Protein AF-A0A2H5P2N3-F1 (afdb_monomer)

Sequence (97 aa):
MEELARRVVLSNLMKLLAQLIMKLPKDGQNLVLNELFSLVAESDDVTCKPTLVSWLQSLSYLCSQDTSRVANTTEVGGDRNSVSAQATNSSDLHARL

Secondary structure (DSSP, 8-state):
-HHHHHHHHHHHHHHHHHHHHHTS-HHHHHHHHHHHHHHHHH---TTTHHHHHHHHHHHHHHHHHHHHHHHTTS-----------------------

Foldseek 3Di:
DVVVVVVVVVVVVLVVVLVVLLPDDLVSNVVVLVVQVVVLVPDPPPVCSVVSVVSSVVSVVVSVVVVVVVVVVDDDDDDDPPPDDDDDDDDDDDDDD

Organism: Citrus unshiu (NCBI:txid55188)

Radius of gyration: 25.51 Å; Cα contacts (8 Å, |Δi|>4): 22; chains: 1; bounding box: 46×45×80 Å

Nearest PDB structures (foldseek):
  1wfd-assembly1_A  TM=5.147E-01  e=8.933E+00  Mus musculus

Structure (mmCIF, N/CA/C/O backbone):
data_AF-A0A2H5P2N3-F1
#
_entry.id   AF-A0A2H5P2N3-F1
#
loop_
_atom_site.group_PDB
_atom_site.id
_atom_site.type_symbol
_atom_site.label_atom_id
_atom_site.label_alt_id
_atom_site.label_comp_id
_atom_site.label_asym_id
_atom_site.label_entity_id
_atom_site.label_seq_id
_atom_site.pdbx_PDB_ins_code
_atom_site.Cartn_x
_atom_site.Cartn_y
_atom_site.Cartn_z
_atom_site.occupancy
_atom_site.B_iso_or_equiv
_atom_site.auth_seq_id
_atom_site.auth_comp_id
_atom_site.auth_asym_id
_atom_site.auth_atom_id
_atom_site.pdbx_PDB_model_num
ATOM 1 N N . MET A 1 1 ? 4.590 -0.620 -25.694 1.00 64.56 1 MET A N 1
ATOM 2 C CA . MET A 1 1 ? 3.425 -1.398 -25.208 1.00 64.56 1 MET A CA 1
ATOM 3 C C . MET A 1 1 ? 3.734 -2.135 -23.904 1.00 64.56 1 MET A C 1
ATOM 5 O O . MET A 1 1 ? 2.957 -2.005 -22.971 1.00 64.56 1 MET A O 1
ATOM 9 N N . GLU A 1 2 ? 4.871 -2.829 -23.782 1.00 73.38 2 GLU A N 1
ATOM 10 C CA . GLU A 1 2 ? 5.226 -3.630 -22.589 1.00 73.38 2 GLU A CA 1
ATOM 11 C C . GLU A 1 2 ? 5.371 -2.832 -21.274 1.00 73.38 2 GLU A C 1
ATOM 13 O O . GLU A 1 2 ? 4.879 -3.249 -20.229 1.00 73.38 2 GLU A O 1
ATOM 18 N N . GLU A 1 3 ? 5.978 -1.645 -21.325 1.00 71.81 3 GLU A N 1
ATOM 19 C CA . GLU A 1 3 ? 6.207 -0.800 -20.139 1.00 71.81 3 GLU A CA 1
ATOM 20 C C . GLU A 1 3 ? 4.900 -0.244 -19.540 1.00 71.81 3 GLU A C 1
ATOM 22 O O . GLU A 1 3 ? 4.752 -0.122 -18.324 1.00 71.81 3 GLU A O 1
ATOM 27 N N . LEU A 1 4 ? 3.909 0.036 -20.396 1.00 73.56 4 LEU A N 1
ATOM 28 C CA . LEU A 1 4 ? 2.574 0.456 -19.962 1.00 73.56 4 LEU A CA 1
ATOM 29 C C . LEU A 1 4 ? 1.835 -0.702 -19.284 1.00 73.56 4 LEU A C 1
ATOM 31 O O . LEU A 1 4 ? 1.187 -0.497 -18.261 1.00 73.56 4 LEU A O 1
ATOM 35 N N . ALA A 1 5 ? 1.986 -1.924 -19.805 1.00 74.19 5 ALA A N 1
ATOM 36 C CA . ALA A 1 5 ? 1.398 -3.113 -19.199 1.00 74.19 5 ALA A CA 1
ATOM 37 C C . ALA A 1 5 ? 1.971 -3.370 -17.795 1.00 74.19 5 ALA A C 1
ATOM 39 O O . ALA A 1 5 ? 1.201 -3.601 -16.865 1.00 74.19 5 ALA A O 1
ATOM 40 N N . ARG A 1 6 ? 3.291 -3.232 -17.597 1.00 77.81 6 ARG A N 1
ATOM 41 C CA . ARG A 1 6 ? 3.907 -3.378 -16.262 1.00 77.81 6 ARG A CA 1
ATOM 42 C C . ARG A 1 6 ? 3.382 -2.353 -15.255 1.00 77.81 6 ARG A C 1
ATOM 44 O O . ARG A 1 6 ? 3.078 -2.719 -14.123 1.00 77.81 6 ARG A O 1
ATOM 51 N N . ARG A 1 7 ? 3.203 -1.094 -15.667 1.00 80.94 7 ARG A N 1
ATOM 52 C CA . ARG A 1 7 ? 2.663 -0.032 -14.794 1.00 80.94 7 ARG A CA 1
ATOM 53 C C . ARG A 1 7 ? 1.198 -0.254 -14.427 1.00 80.94 7 ARG A C 1
ATOM 55 O O . ARG A 1 7 ? 0.828 -0.071 -13.270 1.00 80.94 7 ARG A O 1
ATOM 62 N N . VAL A 1 8 ? 0.375 -0.680 -15.386 1.00 84.69 8 VAL A N 1
ATOM 63 C CA . VAL A 1 8 ? -1.044 -0.991 -15.143 1.00 84.69 8 VAL A CA 1
ATOM 64 C C . VAL A 1 8 ? -1.185 -2.187 -14.205 1.00 84.69 8 VAL A C 1
ATOM 66 O O . VAL A 1 8 ? -1.981 -2.142 -13.268 1.00 84.69 8 VAL A O 1
ATOM 69 N N . VAL A 1 9 ? -0.383 -3.236 -14.408 1.00 88.94 9 VAL A N 1
ATOM 70 C CA . VAL A 1 9 ? -0.372 -4.406 -13.521 1.00 88.94 9 VAL A CA 1
ATOM 71 C C . VAL A 1 9 ? 0.038 -4.000 -12.106 1.00 88.94 9 VAL A C 1
ATOM 73 O O . VAL A 1 9 ? -0.673 -4.340 -11.164 1.00 88.94 9 VAL A O 1
ATOM 76 N N . LEU A 1 10 ? 1.108 -3.213 -11.947 1.00 85.69 10 LEU A N 1
ATOM 77 C CA . LEU A 1 10 ? 1.551 -2.736 -10.634 1.00 85.69 10 LEU A CA 1
ATOM 78 C C . LEU A 1 10 ? 0.462 -1.925 -9.918 1.00 85.69 10 LEU A C 1
ATOM 80 O O . LEU A 1 10 ? 0.159 -2.195 -8.759 1.00 85.69 10 LEU A O 1
ATOM 84 N N . SER A 1 11 ? -0.178 -0.981 -10.613 1.00 87.38 11 SER A N 1
ATOM 85 C CA . SER A 1 11 ? -1.265 -0.178 -10.038 1.00 87.38 11 SER A CA 1
ATOM 86 C C . SER A 1 11 ? -2.447 -1.044 -9.583 1.00 87.38 11 SER A C 1
ATOM 88 O O . SER A 1 11 ? -2.968 -0.860 -8.480 1.00 87.38 11 SER A O 1
ATOM 90 N N . ASN A 1 12 ? -2.834 -2.040 -10.385 1.00 91.62 12 ASN A N 1
ATOM 91 C CA . ASN A 1 12 ? -3.898 -2.976 -10.027 1.00 91.62 12 ASN A CA 1
ATOM 92 C C . ASN A 1 12 ? -3.527 -3.843 -8.817 1.00 91.62 12 ASN A C 1
ATOM 94 O O . ASN A 1 12 ? -4.362 -4.037 -7.933 1.00 91.62 12 ASN A O 1
ATOM 98 N N . LEU A 1 13 ? -2.283 -4.323 -8.740 1.00 91.44 13 LEU A N 1
ATOM 99 C CA . LEU A 1 13 ? -1.789 -5.082 -7.589 1.00 91.44 13 LEU A CA 1
ATOM 100 C C . LEU A 1 13 ? -1.812 -4.236 -6.312 1.00 91.44 13 LEU A C 1
ATOM 102 O O . LEU A 1 13 ? -2.332 -4.686 -5.293 1.00 91.44 13 LEU A O 1
ATOM 106 N N . MET A 1 14 ? -1.337 -2.990 -6.376 1.00 91.62 14 MET A N 1
ATOM 107 C CA . MET A 1 14 ? -1.377 -2.060 -5.243 1.00 91.62 14 MET A CA 1
ATOM 108 C C . MET A 1 14 ? -2.816 -1.783 -4.792 1.00 91.62 14 MET A C 1
ATOM 110 O O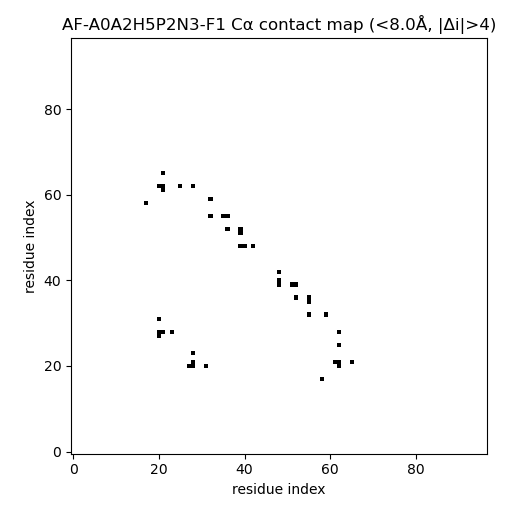 . MET A 1 14 ? -3.101 -1.736 -3.596 1.00 91.62 14 MET A O 1
ATOM 114 N N . LYS A 1 15 ? -3.759 -1.663 -5.732 1.00 92.25 15 LYS A N 1
ATOM 115 C CA . LYS A 1 15 ? -5.181 -1.497 -5.412 1.00 92.25 15 LYS A CA 1
ATOM 116 C C . LYS A 1 15 ? -5.765 -2.720 -4.699 1.00 92.25 15 LYS A C 1
ATOM 118 O O . LYS A 1 15 ? -6.469 -2.556 -3.704 1.00 92.25 15 LYS A O 1
ATOM 123 N N . LEU A 1 16 ? -5.482 -3.931 -5.180 1.00 95.56 16 LEU A N 1
ATOM 124 C CA . LEU A 1 16 ? -5.940 -5.169 -4.538 1.00 95.56 16 LEU A CA 1
ATOM 125 C C . LEU A 1 16 ? -5.330 -5.340 -3.142 1.00 95.56 16 LEU A C 1
ATOM 127 O O . LEU A 1 16 ? -6.037 -5.720 -2.210 1.00 95.56 16 LEU A O 1
ATOM 131 N N . LEU A 1 17 ? -4.049 -4.999 -2.979 1.00 94.31 17 LEU A N 1
ATOM 132 C CA . LEU A 1 17 ? -3.372 -5.021 -1.686 1.00 94.31 17 LEU A CA 1
ATOM 133 C C . LEU A 1 17 ? -4.032 -4.052 -0.698 1.00 94.31 17 LEU A C 1
ATOM 135 O O . LEU A 1 17 ? -4.350 -4.448 0.420 1.00 94.31 17 LEU A O 1
ATOM 139 N N . ALA A 1 18 ? -4.323 -2.819 -1.125 1.00 94.06 18 ALA A N 1
ATOM 140 C CA . ALA A 1 18 ? -5.053 -1.851 -0.308 1.00 94.06 18 ALA A CA 1
ATOM 141 C C . ALA A 1 18 ? -6.418 -2.396 0.149 1.00 94.06 18 ALA A C 1
ATOM 143 O O . ALA A 1 18 ? -6.752 -2.330 1.329 1.00 94.06 18 ALA A O 1
ATOM 144 N N . GLN A 1 19 ? -7.182 -3.001 -0.766 1.00 94.00 19 GLN A N 1
ATOM 145 C CA . GLN A 1 19 ? -8.480 -3.606 -0.448 1.00 94.00 19 GLN A CA 1
ATOM 146 C C . GLN A 1 19 ? -8.375 -4.779 0.533 1.00 94.00 19 GLN A C 1
ATOM 148 O O . GLN A 1 19 ? -9.288 -4.979 1.333 1.00 94.00 19 GLN A O 1
ATOM 153 N N . LEU A 1 20 ? -7.300 -5.570 0.467 1.00 94.31 20 LEU A N 1
ATOM 154 C CA . LEU A 1 20 ? -7.058 -6.657 1.413 1.00 94.31 20 LEU A CA 1
ATOM 155 C C . LEU A 1 20 ? -6.705 -6.108 2.798 1.00 94.31 20 LEU A C 1
ATOM 157 O O . LEU A 1 20 ? -7.279 -6.555 3.787 1.00 94.31 20 LEU A O 1
ATOM 161 N N . ILE A 1 21 ? -5.819 -5.109 2.859 1.00 94.50 21 ILE A N 1
ATOM 162 C CA . ILE A 1 21 ? -5.397 -4.473 4.112 1.00 94.50 21 ILE A CA 1
ATOM 163 C C . ILE A 1 21 ? -6.599 -3.850 4.820 1.00 94.50 21 ILE A C 1
ATOM 165 O O . ILE A 1 21 ? -6.793 -4.098 6.003 1.00 94.50 21 ILE A O 1
ATOM 169 N N . MET A 1 22 ? -7.470 -3.135 4.103 1.00 92.19 22 MET A N 1
ATOM 170 C CA . MET A 1 22 ? -8.677 -2.531 4.686 1.00 92.19 22 MET A CA 1
ATOM 171 C C . MET A 1 22 ? -9.645 -3.550 5.316 1.00 92.19 22 MET A C 1
ATOM 173 O O . MET A 1 22 ? -10.422 -3.190 6.194 1.00 92.19 22 MET A O 1
ATOM 177 N N . LYS A 1 23 ? -9.598 -4.827 4.914 1.00 92.38 23 LYS A N 1
ATOM 178 C CA . LYS A 1 23 ? -10.436 -5.893 5.493 1.00 92.38 23 LYS A CA 1
ATOM 179 C C . LYS A 1 23 ? -9.855 -6.519 6.764 1.00 92.38 23 LYS A C 1
ATOM 181 O O . LYS A 1 23 ? -10.550 -7.297 7.413 1.00 92.38 23 LYS A O 1
ATOM 186 N N . LEU A 1 24 ? -8.599 -6.234 7.107 1.00 91.81 24 LEU A N 1
ATOM 187 C CA . LEU A 1 24 ? -7.977 -6.747 8.328 1.00 91.81 24 LEU A CA 1
ATOM 188 C C . LEU A 1 24 ? -8.539 -6.032 9.573 1.00 91.81 24 LEU A C 1
ATOM 190 O O . LEU A 1 24 ? -8.935 -4.868 9.476 1.00 91.81 24 LEU A O 1
ATOM 194 N N . PRO A 1 25 ? -8.525 -6.675 10.760 1.00 91.44 25 PRO A N 1
ATOM 195 C CA . PRO A 1 25 ? -8.729 -5.988 12.036 1.00 91.44 25 PRO A CA 1
ATOM 196 C C . PRO A 1 25 ? -7.716 -4.856 12.229 1.00 91.44 25 PRO A C 1
ATOM 198 O O . PRO A 1 25 ? -6.627 -4.898 11.653 1.00 91.44 25 PRO A O 1
ATOM 201 N N . LYS A 1 26 ? -8.032 -3.863 13.069 1.00 90.19 26 LYS A N 1
ATOM 202 C CA . LYS A 1 26 ? -7.217 -2.642 13.192 1.00 90.19 26 LYS A CA 1
ATOM 203 C C . LYS A 1 26 ? -5.754 -2.917 13.559 1.00 90.19 26 LYS A C 1
ATOM 205 O O . LYS A 1 26 ? -4.864 -2.312 12.968 1.00 90.19 26 LYS A O 1
ATOM 210 N N . ASP A 1 27 ? -5.506 -3.875 14.445 1.00 92.75 27 ASP A N 1
ATOM 211 C CA . ASP A 1 27 ? -4.146 -4.286 14.811 1.00 92.75 27 ASP A CA 1
ATOM 212 C C . ASP A 1 27 ? -3.393 -4.893 13.621 1.00 92.75 27 ASP A C 1
ATOM 214 O O . ASP A 1 27 ? -2.226 -4.581 13.399 1.00 92.75 27 ASP A O 1
ATOM 218 N N . GLY A 1 28 ? -4.084 -5.686 12.796 1.00 93.06 28 GLY A N 1
ATOM 219 C CA . GLY A 1 28 ? -3.537 -6.235 11.556 1.00 93.06 28 GLY A CA 1
ATOM 220 C C . GLY A 1 28 ? -3.255 -5.156 10.508 1.00 93.06 28 GLY A C 1
ATOM 221 O O . GLY A 1 28 ? -2.212 -5.195 9.862 1.00 93.06 28 GLY A O 1
ATOM 222 N N . GLN A 1 29 ? -4.137 -4.159 10.375 1.00 94.81 29 GLN A N 1
ATOM 223 C CA . GLN A 1 29 ? -3.896 -2.997 9.511 1.00 94.81 29 GLN A CA 1
ATOM 224 C C . GLN A 1 29 ? -2.638 -2.241 9.943 1.00 94.81 29 GLN A C 1
ATOM 226 O O . GLN A 1 29 ? -1.778 -1.961 9.112 1.00 94.81 29 GLN A O 1
ATOM 231 N N . ASN A 1 30 ? -2.523 -1.930 11.237 1.00 94.00 30 ASN A N 1
ATOM 232 C CA . ASN A 1 30 ? -1.395 -1.185 11.790 1.00 94.00 30 ASN A CA 1
ATOM 233 C C . ASN A 1 30 ? -0.080 -1.958 11.634 1.00 94.00 30 ASN A C 1
ATOM 235 O O . ASN A 1 30 ? 0.920 -1.372 11.229 1.00 94.00 30 ASN A O 1
ATOM 239 N N . LEU A 1 31 ? -0.090 -3.268 11.904 1.00 95.94 31 LEU A N 1
ATOM 240 C CA . LEU A 1 31 ? 1.079 -4.126 11.730 1.00 95.94 31 LEU A CA 1
ATOM 241 C C . LEU A 1 31 ? 1.556 -4.108 10.276 1.00 95.94 31 LEU A C 1
ATOM 243 O O . LEU A 1 31 ? 2.709 -3.783 10.018 1.00 95.94 31 LEU A O 1
ATOM 247 N N . VAL A 1 32 ? 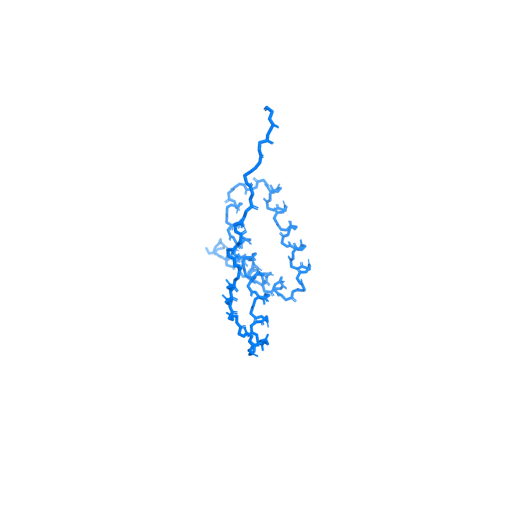0.665 -4.377 9.317 1.00 95.62 32 VAL A N 1
ATOM 248 C CA . VAL A 1 32 ? 1.039 -4.413 7.895 1.00 95.62 32 VAL A CA 1
ATOM 249 C C . VAL A 1 32 ? 1.491 -3.040 7.395 1.00 95.62 32 VAL A C 1
ATOM 251 O O . VAL A 1 32 ? 2.454 -2.957 6.638 1.00 95.62 32 VAL A O 1
ATOM 254 N N . LEU A 1 33 ? 0.838 -1.953 7.818 1.00 94.88 33 LEU A N 1
ATOM 255 C CA . LEU A 1 33 ? 1.262 -0.596 7.466 1.00 94.88 33 LEU A CA 1
ATOM 256 C C . LEU A 1 33 ? 2.672 -0.292 7.977 1.00 94.88 33 LEU A C 1
ATOM 258 O O . LEU A 1 33 ? 3.475 0.241 7.214 1.00 94.88 33 LEU A O 1
ATOM 262 N N . ASN A 1 34 ? 2.985 -0.653 9.223 1.00 94.81 34 ASN A N 1
ATOM 263 C CA . ASN A 1 34 ? 4.317 -0.453 9.794 1.00 94.81 34 ASN A CA 1
ATOM 264 C C . ASN A 1 34 ? 5.384 -1.229 9.014 1.00 94.81 34 ASN A C 1
ATOM 266 O O . ASN A 1 34 ? 6.389 -0.640 8.630 1.00 94.81 34 ASN A O 1
ATOM 270 N N . GLU A 1 35 ? 5.136 -2.504 8.707 1.00 95.31 35 GLU A N 1
ATOM 271 C CA . GLU A 1 35 ? 6.046 -3.322 7.893 1.00 95.31 35 GLU A CA 1
ATOM 272 C C . GLU A 1 35 ? 6.264 -2.717 6.497 1.00 95.31 35 GLU A C 1
ATOM 274 O O . GLU A 1 35 ? 7.394 -2.615 6.024 1.00 95.31 35 GLU A O 1
ATOM 279 N N . LEU A 1 36 ? 5.199 -2.244 5.840 1.00 93.88 36 LEU A N 1
ATOM 280 C CA . LEU A 1 36 ? 5.316 -1.595 4.532 1.00 93.88 36 LEU A CA 1
ATOM 281 C C . LEU A 1 36 ? 6.110 -0.283 4.600 1.00 93.88 36 LEU A C 1
ATOM 283 O O . LEU A 1 36 ? 6.902 -0.010 3.697 1.00 93.88 36 LEU A O 1
ATOM 287 N N . PHE A 1 37 ? 5.924 0.526 5.647 1.00 92.88 37 PHE A N 1
ATOM 288 C CA . PHE A 1 37 ? 6.730 1.729 5.858 1.00 92.88 37 PHE A CA 1
ATOM 289 C C . PHE A 1 37 ? 8.206 1.388 6.093 1.00 92.88 37 PHE A C 1
ATOM 291 O O . PHE A 1 37 ? 9.058 2.044 5.491 1.00 92.88 37 PHE A O 1
ATOM 298 N N . SER A 1 38 ? 8.512 0.356 6.887 1.00 93.25 38 SER A N 1
ATOM 299 C CA . SER A 1 38 ? 9.885 -0.127 7.100 1.00 93.25 38 SER A CA 1
ATOM 300 C C . SER A 1 38 ? 10.526 -0.594 5.7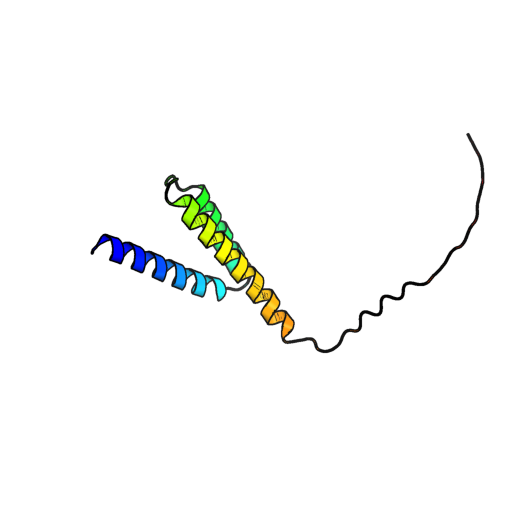93 1.00 93.25 38 SER A C 1
ATOM 302 O O . SER A 1 38 ? 11.594 -0.109 5.432 1.00 93.25 38 SER A O 1
ATOM 304 N N . LEU A 1 39 ? 9.834 -1.425 5.006 1.00 91.44 39 LEU A N 1
ATOM 305 C CA . LEU A 1 39 ? 10.323 -1.896 3.704 1.00 91.44 39 LEU A CA 1
ATOM 306 C C . LEU A 1 39 ? 10.598 -0.743 2.727 1.00 91.44 39 LEU A C 1
ATOM 308 O O . LEU A 1 39 ? 11.602 -0.739 2.014 1.00 91.44 39 LEU A O 1
ATOM 312 N N . VAL A 1 40 ? 9.720 0.264 2.690 1.00 89.31 40 VAL A N 1
ATOM 313 C CA . VAL A 1 40 ? 9.935 1.453 1.854 1.00 89.31 40 VAL A CA 1
ATOM 314 C C . VAL A 1 40 ? 11.0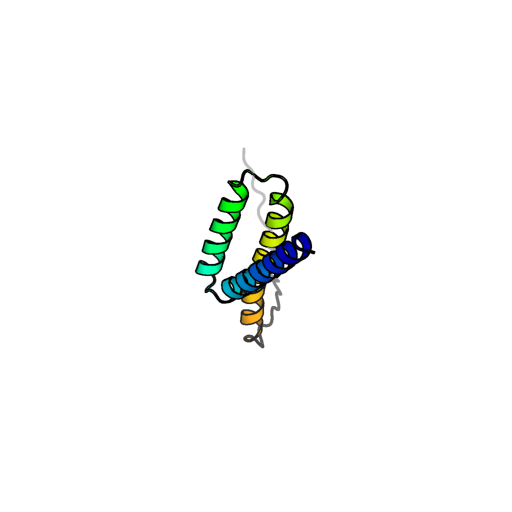92 2.302 2.382 1.00 89.31 40 VAL A C 1
ATOM 316 O O . VAL A 1 40 ? 11.834 2.862 1.573 1.00 89.31 40 VAL A O 1
ATOM 319 N N . ALA A 1 41 ? 11.291 2.393 3.698 1.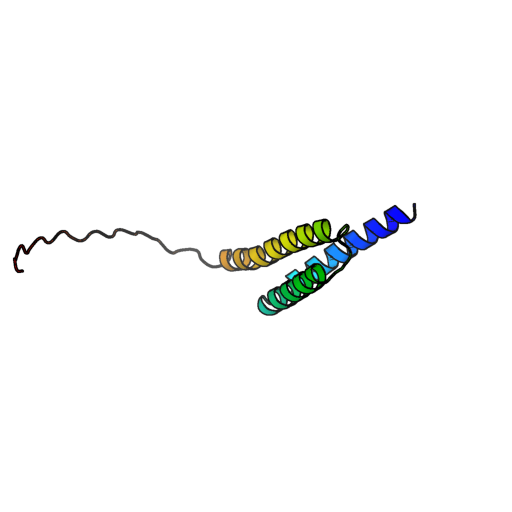00 87.81 41 ALA A N 1
ATOM 320 C CA . ALA A 1 41 ? 12.421 3.098 4.302 1.00 87.81 41 ALA A CA 1
ATOM 321 C C . ALA A 1 41 ? 13.763 2.404 4.012 1.00 87.81 41 ALA A C 1
ATOM 323 O O . ALA A 1 41 ? 14.732 3.093 3.694 1.00 87.81 41 ALA A O 1
ATOM 324 N N . GLU A 1 42 ? 13.789 1.072 4.016 1.00 88.62 42 GLU A N 1
ATOM 325 C CA . GLU A 1 42 ? 14.972 0.236 3.768 1.00 88.62 42 GLU A CA 1
ATOM 326 C C . GLU A 1 42 ? 15.321 0.065 2.283 1.00 88.62 42 GLU A C 1
ATOM 328 O O . GLU A 1 42 ? 16.455 -0.262 1.957 1.00 88.62 42 GLU A O 1
ATOM 333 N N . SER A 1 43 ? 14.378 0.299 1.365 1.00 87.44 43 SER A N 1
ATOM 334 C CA . SER A 1 43 ? 14.632 0.193 -0.080 1.00 87.44 43 SER A CA 1
ATOM 335 C C . SER A 1 43 ? 15.762 1.131 -0.545 1.00 87.44 43 SER A C 1
ATOM 337 O O . SER A 1 43 ? 15.840 2.261 -0.083 1.00 87.44 43 SER A O 1
ATOM 339 N N . ASP A 1 44 ? 16.589 0.736 -1.513 1.00 87.56 44 ASP A N 1
ATOM 340 C CA . ASP A 1 44 ? 17.610 1.623 -2.108 1.00 87.56 44 ASP A CA 1
ATOM 341 C C . ASP A 1 44 ? 17.094 2.417 -3.325 1.00 87.56 44 ASP A C 1
ATOM 343 O O . ASP A 1 44 ? 17.751 3.344 -3.804 1.00 87.56 44 ASP A O 1
ATOM 347 N N . ASP A 1 45 ? 15.901 2.090 -3.841 1.00 82.06 45 ASP A N 1
ATOM 348 C CA . ASP A 1 45 ? 15.336 2.735 -5.032 1.00 82.06 45 ASP A CA 1
ATOM 349 C C . ASP A 1 45 ? 14.715 4.097 -4.685 1.00 82.06 45 ASP A C 1
ATOM 351 O O . ASP A 1 45 ? 13.502 4.266 -4.506 1.00 82.06 45 ASP A O 1
ATOM 355 N N . VAL A 1 46 ? 15.590 5.097 -4.599 1.00 76.00 46 VAL A N 1
ATOM 356 C CA . VAL A 1 46 ? 15.246 6.494 -4.306 1.00 76.00 46 VAL A CA 1
ATOM 357 C C . VAL A 1 46 ? 14.288 7.112 -5.325 1.00 76.00 46 VAL A C 1
ATOM 359 O O . VAL A 1 46 ? 13.579 8.061 -4.996 1.00 76.00 46 VAL A O 1
ATOM 362 N N . THR A 1 47 ? 14.218 6.571 -6.542 1.00 74.44 47 THR A N 1
ATOM 363 C CA . THR A 1 47 ? 13.316 7.029 -7.605 1.00 74.44 47 THR A CA 1
ATOM 364 C C . THR A 1 47 ? 11.882 6.532 -7.420 1.00 74.44 47 THR A C 1
ATOM 366 O O . THR A 1 47 ? 10.937 7.270 -7.708 1.00 74.44 47 THR A O 1
ATOM 369 N N . CYS A 1 48 ? 11.692 5.316 -6.900 1.00 75.81 48 CYS A N 1
ATOM 370 C CA . CYS A 1 48 ? 10.363 4.750 -6.644 1.00 75.81 48 CYS A CA 1
ATOM 371 C C . CYS A 1 48 ? 9.805 5.106 -5.256 1.00 75.81 48 CYS A C 1
ATOM 373 O O . CYS A 1 48 ? 8.581 5.181 -5.091 1.00 75.81 48 CYS A O 1
ATOM 375 N N . LYS A 1 49 ? 10.675 5.386 -4.272 1.00 80.81 49 LYS A N 1
ATOM 376 C CA . LYS A 1 49 ? 10.293 5.747 -2.892 1.00 80.81 49 LYS A CA 1
ATOM 377 C C . LYS A 1 49 ? 9.226 6.845 -2.797 1.00 80.81 49 LYS A C 1
ATOM 379 O O . LYS A 1 49 ? 8.242 6.600 -2.104 1.00 80.81 49 LYS A O 1
ATOM 384 N N . PRO A 1 50 ? 9.329 8.011 -3.472 1.00 83.00 50 PRO A N 1
ATOM 385 C CA . PRO A 1 50 ? 8.337 9.076 -3.306 1.00 83.00 50 PRO A CA 1
ATOM 386 C C . PRO A 1 50 ? 6.920 8.619 -3.666 1.00 83.00 50 PRO A C 1
ATOM 388 O O . PRO A 1 50 ? 5.971 8.892 -2.937 1.00 83.00 50 PRO A O 1
ATOM 391 N N . THR A 1 51 ? 6.788 7.843 -4.745 1.00 85.56 51 THR A N 1
ATOM 392 C CA . THR A 1 51 ? 5.493 7.308 -5.192 1.00 85.56 51 THR A CA 1
ATOM 393 C C . THR A 1 51 ? 4.930 6.301 -4.189 1.00 85.56 51 THR A C 1
ATOM 395 O O . THR A 1 51 ? 3.743 6.349 -3.863 1.00 85.56 51 THR A O 1
ATOM 398 N N . LEU A 1 52 ? 5.776 5.407 -3.667 1.00 87.31 52 LEU A N 1
ATOM 399 C CA . LEU A 1 52 ? 5.370 4.406 -2.678 1.00 87.31 52 LEU A CA 1
ATOM 400 C C . LEU A 1 52 ? 4.982 5.042 -1.339 1.00 87.31 52 LEU A C 1
ATOM 402 O O . LEU A 1 52 ? 3.977 4.645 -0.752 1.00 87.31 52 LEU A O 1
ATOM 406 N N . VAL A 1 53 ? 5.714 6.066 -0.894 1.00 90.62 53 VAL A N 1
ATOM 407 C CA . VAL A 1 53 ? 5.388 6.832 0.316 1.00 90.62 53 VAL A CA 1
ATOM 408 C C . VAL A 1 53 ? 4.039 7.536 0.162 1.00 90.62 53 VAL A C 1
ATOM 410 O O . VAL A 1 53 ? 3.188 7.393 1.038 1.00 90.62 53 VAL A O 1
ATOM 413 N N . SER A 1 54 ? 3.788 8.231 -0.955 1.00 91.00 54 SER A N 1
ATOM 414 C CA . SER A 1 54 ? 2.493 8.894 -1.192 1.00 91.00 54 SER A CA 1
ATOM 415 C C . SER A 1 54 ? 1.322 7.906 -1.250 1.00 91.00 54 SER A C 1
ATOM 417 O O . SER A 1 54 ? 0.236 8.184 -0.727 1.00 91.00 54 SER A O 1
ATOM 419 N N . TRP A 1 55 ? 1.529 6.729 -1.847 1.00 94.06 55 TRP A N 1
ATOM 420 C CA . TRP A 1 55 ? 0.525 5.667 -1.837 1.00 94.06 55 TRP A CA 1
ATOM 421 C C . TRP A 1 55 ? 0.276 5.122 -0.421 1.00 94.06 55 TRP A C 1
ATOM 423 O O . TRP A 1 55 ? -0.882 5.002 -0.020 1.00 94.06 55 TRP A O 1
ATOM 433 N N . LEU A 1 56 ? 1.327 4.870 0.369 1.00 94.31 56 LEU A N 1
ATOM 434 C CA . LEU A 1 56 ? 1.201 4.405 1.757 1.00 94.31 56 LEU A CA 1
ATOM 435 C C . LEU A 1 56 ? 0.512 5.423 2.665 1.00 94.31 56 LEU A C 1
ATOM 437 O O . LEU A 1 56 ? -0.302 5.044 3.503 1.00 94.31 56 LEU A O 1
ATOM 441 N N . GLN A 1 57 ? 0.785 6.714 2.486 1.00 93.12 57 GLN A N 1
ATOM 442 C CA . GLN A 1 57 ? 0.083 7.776 3.209 1.00 93.12 57 GLN A CA 1
ATOM 443 C C . GLN A 1 57 ? -1.413 7.775 2.883 1.00 93.12 57 GLN A C 1
ATOM 445 O O . GLN A 1 57 ? -2.244 7.844 3.790 1.00 93.12 57 GLN A O 1
ATOM 450 N N . SER A 1 58 ? -1.759 7.627 1.602 1.00 94.12 58 SER A N 1
ATOM 451 C CA . SER A 1 58 ? -3.155 7.513 1.167 1.00 94.12 58 SER A CA 1
ATOM 452 C C . SER A 1 58 ? -3.828 6.276 1.770 1.00 94.12 58 SER A C 1
ATOM 454 O O . SER A 1 58 ? -4.959 6.353 2.243 1.00 94.12 58 SER A O 1
ATOM 456 N N . LEU A 1 59 ? -3.124 5.143 1.811 1.00 93.88 59 LEU A N 1
ATOM 457 C CA . LEU A 1 59 ? -3.621 3.911 2.417 1.00 93.88 59 LEU A CA 1
ATOM 458 C C . LEU A 1 59 ? -3.822 4.049 3.933 1.00 93.88 59 LEU A C 1
ATOM 460 O O . LEU A 1 59 ? -4.874 3.680 4.445 1.00 93.88 59 LEU A O 1
ATOM 464 N N . SER A 1 60 ? -2.850 4.622 4.643 1.00 92.81 60 SER A N 1
ATOM 465 C CA . SER A 1 60 ? -2.932 4.877 6.086 1.00 92.81 60 SER A CA 1
ATOM 466 C C . SER A 1 60 ? -4.127 5.770 6.435 1.00 92.81 60 SER A C 1
ATOM 468 O O . SER A 1 60 ? -4.869 5.494 7.384 1.00 92.81 60 SER A O 1
ATOM 470 N N . TYR A 1 61 ? -4.383 6.792 5.613 1.00 93.69 61 TYR A N 1
ATOM 471 C CA . TYR A 1 61 ? -5.575 7.624 5.736 1.00 93.69 61 TYR A CA 1
ATOM 472 C C . TYR A 1 61 ? -6.868 6.812 5.561 1.00 93.69 61 TYR A C 1
ATOM 474 O O . TYR A 1 61 ? -7.762 6.909 6.402 1.00 93.69 61 TYR A O 1
ATOM 482 N N . LEU A 1 62 ? -6.966 5.958 4.536 1.00 91.44 62 LEU A N 1
ATOM 483 C CA . LEU A 1 62 ? -8.138 5.092 4.326 1.00 91.44 62 LEU A CA 1
ATOM 484 C C . LEU A 1 62 ? -8.376 4.134 5.505 1.00 91.44 62 LEU A C 1
ATOM 486 O O . LEU A 1 62 ? -9.488 4.071 6.029 1.00 91.44 62 LEU A O 1
ATOM 490 N N . CYS A 1 63 ? -7.328 3.466 5.990 1.00 90.00 63 CYS A N 1
ATOM 491 C CA . CYS A 1 63 ? -7.383 2.599 7.172 1.00 90.00 63 CYS A CA 1
ATOM 492 C C . CYS A 1 63 ? -7.772 3.356 8.456 1.00 90.00 63 CYS A C 1
ATOM 494 O O . CYS A 1 63 ? -8.276 2.768 9.415 1.00 90.00 63 CYS A O 1
ATOM 496 N N . SER A 1 64 ? -7.527 4.666 8.511 1.00 88.44 64 SER A N 1
ATOM 497 C CA . SER A 1 64 ? -7.920 5.526 9.634 1.00 88.44 64 SER A CA 1
ATOM 498 C C . SER A 1 64 ? -9.358 6.038 9.521 1.00 88.44 64 SER A C 1
ATOM 500 O O . SER A 1 64 ? -9.936 6.421 10.530 1.00 88.44 64 SER A O 1
ATOM 502 N N . GLN A 1 65 ? -9.962 6.027 8.330 1.00 83.19 65 GLN A N 1
ATOM 503 C CA . GLN A 1 65 ? -11.357 6.433 8.131 1.00 83.19 65 GLN A CA 1
ATOM 504 C C . GLN A 1 65 ? -12.360 5.295 8.333 1.00 83.19 65 GLN A C 1
ATOM 506 O O . GLN A 1 65 ? -13.450 5.543 8.849 1.00 83.19 65 GLN A O 1
ATOM 511 N N . ASP A 1 66 ? -12.012 4.052 7.984 1.00 67.00 66 ASP A N 1
ATOM 512 C CA . ASP A 1 66 ? -12.932 2.914 8.157 1.00 67.00 66 ASP A CA 1
ATOM 513 C C . ASP A 1 66 ? -13.360 2.726 9.622 1.00 67.00 66 ASP A C 1
ATOM 515 O O . ASP A 1 66 ? -14.505 2.371 9.898 1.00 67.00 66 ASP A O 1
ATOM 519 N N . THR A 1 67 ? -12.492 3.069 10.580 1.00 57.69 67 THR A N 1
ATOM 520 C CA . THR A 1 67 ? -12.844 3.034 12.008 1.00 57.69 67 THR A CA 1
ATOM 521 C C . THR A 1 67 ? -13.861 4.109 12.407 1.00 57.69 67 THR A C 1
ATOM 523 O O . THR A 1 67 ? -14.653 3.875 13.316 1.00 57.69 67 THR A O 1
ATOM 526 N N . SER A 1 68 ? -13.872 5.276 11.748 1.00 56.03 68 SER A N 1
ATOM 527 C CA . SER A 1 68 ? -14.803 6.369 12.076 1.00 56.03 68 SER A CA 1
ATOM 528 C C . SER A 1 68 ? -16.180 6.129 11.453 1.00 56.03 68 SER A C 1
ATOM 530 O O . SER A 1 68 ? -17.211 6.416 12.058 1.00 56.03 68 SER A O 1
ATOM 532 N N . ARG A 1 69 ? -16.217 5.515 10.265 1.00 54.25 69 ARG A N 1
ATOM 533 C CA . ARG A 1 69 ? -17.467 5.213 9.562 1.00 54.25 69 ARG A CA 1
ATOM 534 C C . ARG A 1 69 ? -18.294 4.122 10.248 1.00 54.25 69 ARG A C 1
ATOM 536 O O . ARG A 1 69 ? -19.517 4.205 10.209 1.00 54.25 69 ARG A O 1
ATOM 543 N N . VAL A 1 70 ? -17.657 3.138 10.889 1.00 53.97 70 VAL A N 1
ATOM 544 C CA . VAL A 1 70 ? -18.365 2.125 11.697 1.00 53.97 70 VAL A CA 1
ATOM 545 C C . VAL A 1 70 ? -18.922 2.743 12.987 1.00 53.97 70 VAL A C 1
ATOM 547 O O . VAL A 1 70 ? -20.079 2.495 13.324 1.00 53.97 70 VAL A O 1
ATOM 550 N N . A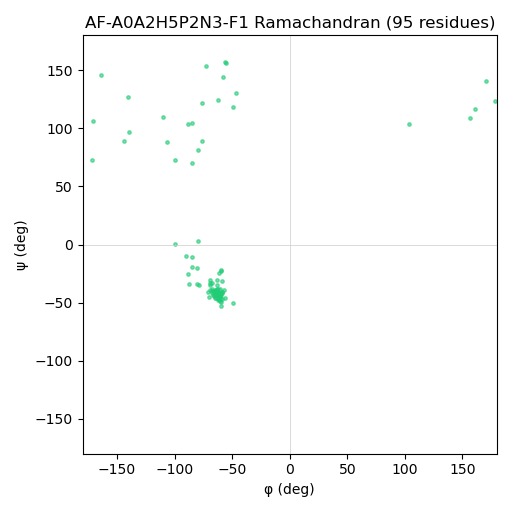LA A 1 71 ? -18.158 3.617 13.653 1.00 52.84 71 ALA A N 1
ATOM 551 C CA . ALA A 1 71 ? -18.599 4.303 14.871 1.00 52.84 71 ALA A CA 1
ATOM 552 C C . ALA A 1 71 ? -19.815 5.224 14.644 1.00 52.84 71 ALA A C 1
ATOM 554 O O . ALA A 1 71 ? -20.669 5.343 15.511 1.00 52.84 71 ALA A O 1
ATOM 555 N N . ASN A 1 72 ? -19.967 5.807 13.453 1.00 49.12 72 ASN A N 1
ATOM 556 C CA . ASN A 1 72 ? -21.071 6.730 13.157 1.00 49.12 72 ASN A CA 1
ATOM 557 C C . ASN A 1 72 ? -22.422 6.051 12.834 1.00 49.12 72 ASN A C 1
ATOM 559 O O . ASN A 1 72 ? -23.381 6.749 12.510 1.00 49.12 72 ASN A O 1
ATOM 563 N N . THR A 1 73 ? -22.527 4.715 12.892 1.00 52.25 73 THR A N 1
ATOM 564 C CA . THR A 1 73 ? -23.802 3.989 12.656 1.00 52.25 73 THR A CA 1
ATOM 565 C C . THR A 1 73 ? -24.535 3.555 13.930 1.00 52.25 73 THR A C 1
ATOM 567 O O . THR A 1 73 ? -25.642 3.024 13.863 1.00 52.25 73 THR A O 1
ATOM 570 N N . THR A 1 74 ? -23.972 3.883 15.088 1.00 51.41 74 THR A N 1
ATOM 571 C CA . THR A 1 74 ? -24.592 3.781 16.414 1.00 51.41 74 THR A CA 1
ATOM 572 C C . THR A 1 74 ? -24.056 4.982 17.173 1.00 51.41 74 THR A C 1
ATOM 574 O O . THR A 1 74 ? -22.917 4.957 17.602 1.00 51.41 74 THR A O 1
ATOM 577 N N . GLU A 1 75 ? -24.710 6.138 17.113 1.00 45.34 75 GLU A N 1
ATOM 578 C CA . GLU A 1 75 ? -25.383 6.698 18.287 1.00 45.34 75 GLU A CA 1
ATOM 579 C C . GLU A 1 75 ? -26.220 7.909 17.843 1.00 45.34 75 GLU A C 1
ATOM 581 O O . GLU A 1 75 ? -25.716 8.992 17.546 1.00 45.34 75 GLU A O 1
ATOM 586 N N . VAL A 1 76 ? -27.536 7.710 17.802 1.00 51.62 76 VAL A N 1
ATOM 587 C CA . VAL A 1 76 ? -28.504 8.788 17.993 1.00 51.62 76 VAL A CA 1
ATOM 588 C C . VAL A 1 76 ? -28.531 9.088 19.492 1.00 51.62 76 VAL A C 1
ATOM 590 O O . VAL A 1 76 ? -28.877 8.211 20.277 1.00 51.62 76 VAL A O 1
ATOM 593 N N . GLY A 1 77 ? -28.229 10.335 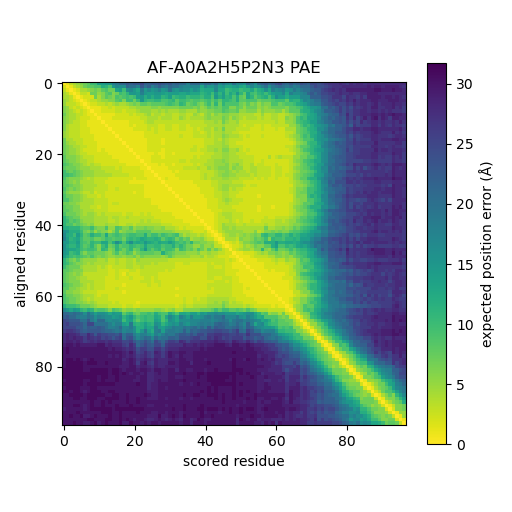19.861 1.00 50.94 77 GLY A N 1
ATOM 594 C CA . GLY A 1 77 ? -28.632 10.931 21.139 1.00 50.94 77 GLY A CA 1
ATOM 595 C C . GLY A 1 77 ? -27.527 11.040 22.190 1.00 50.94 77 GLY A C 1
ATOM 596 O O . GLY A 1 77 ? -27.213 10.081 22.882 1.00 50.94 77 GLY A O 1
ATOM 597 N N . GLY A 1 78 ? -27.002 12.252 22.371 1.00 41.25 78 GLY A N 1
ATOM 598 C CA . GLY A 1 78 ? -26.066 12.577 23.443 1.00 41.25 78 GLY A CA 1
ATOM 599 C C . GLY A 1 78 ? -25.799 14.075 23.512 1.00 41.25 78 GLY A C 1
ATOM 600 O O . GLY A 1 78 ? -24.740 14.541 23.097 1.00 41.25 78 GLY A O 1
ATOM 601 N N . ASP A 1 79 ? -26.792 14.825 23.993 1.00 48.53 79 ASP A N 1
ATOM 602 C CA . ASP A 1 79 ? -26.739 16.268 24.228 1.00 48.53 79 ASP A CA 1
ATOM 603 C C . ASP A 1 79 ? -25.492 16.677 25.026 1.00 48.53 79 ASP A C 1
ATOM 605 O O . ASP A 1 79 ? -25.322 16.318 26.191 1.00 48.53 79 ASP A O 1
ATOM 609 N N . ARG A 1 80 ? -24.629 17.499 24.421 1.00 51.59 80 ARG A N 1
ATOM 610 C CA . ARG A 1 80 ? -23.540 18.186 25.128 1.00 51.59 80 ARG A CA 1
ATOM 611 C C . ARG A 1 80 ? -23.965 19.621 25.410 1.00 51.59 80 ARG A C 1
ATOM 613 O O . ARG A 1 80 ? -23.480 20.562 24.789 1.00 51.59 80 ARG A O 1
ATOM 620 N N . ASN A 1 81 ? -24.882 19.781 26.362 1.00 45.41 81 ASN A N 1
ATOM 621 C CA . ASN A 1 81 ? -25.065 21.056 27.046 1.00 45.41 81 ASN A CA 1
ATOM 622 C C . ASN A 1 81 ? -23.920 21.238 28.053 1.00 45.41 81 ASN A C 1
ATOM 624 O O . 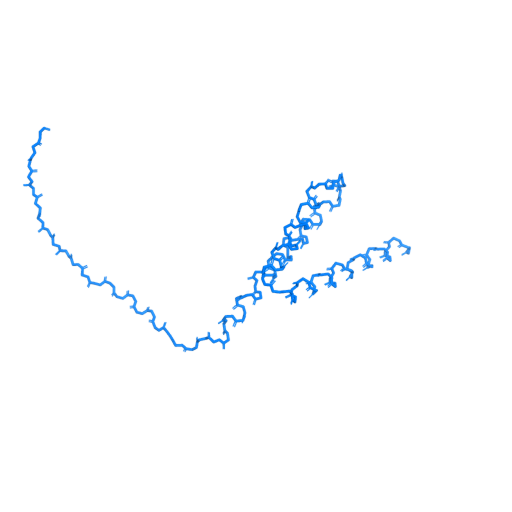ASN A 1 81 ? -24.022 20.838 29.210 1.00 45.41 81 ASN A O 1
ATOM 628 N N . SER A 1 82 ? -22.816 21.833 27.609 1.00 52.50 82 SER A N 1
ATOM 629 C CA . SER A 1 82 ? -21.735 22.274 28.494 1.00 52.50 82 SER A CA 1
ATOM 630 C C . SER A 1 82 ? -22.057 23.666 29.044 1.00 52.50 82 SER A C 1
ATOM 632 O O . SER A 1 82 ? -21.428 24.653 28.672 1.00 52.50 82 SER A O 1
ATOM 634 N N . VAL A 1 83 ? -23.048 23.757 29.933 1.00 45.78 83 VAL A N 1
ATOM 635 C CA . VAL A 1 83 ? -23.148 24.877 30.878 1.00 45.78 83 VAL A CA 1
ATOM 636 C C . VAL A 1 83 ? -22.266 24.524 32.069 1.00 45.78 83 VAL A C 1
ATOM 638 O O . VAL A 1 83 ? -22.625 23.691 32.894 1.00 45.78 83 VAL A O 1
ATOM 641 N N . SER A 1 84 ? -21.096 25.153 32.149 1.00 50.03 84 SER A N 1
ATOM 642 C CA . SER A 1 84 ? -20.309 25.211 33.380 1.00 50.03 84 SER A CA 1
ATOM 643 C C . SER A 1 84 ? -20.431 26.622 33.937 1.00 50.03 84 SER A C 1
ATOM 645 O O . SER A 1 84 ? -19.643 27.506 33.608 1.00 50.03 84 SER A O 1
ATOM 647 N N . ALA A 1 85 ? -21.461 26.835 34.752 1.00 53.88 85 ALA A N 1
ATOM 648 C CA . ALA A 1 85 ? -21.599 28.011 35.595 1.00 53.88 85 ALA A CA 1
ATOM 649 C C . ALA A 1 85 ? -21.422 27.585 37.055 1.00 53.88 85 ALA A C 1
ATOM 651 O O . ALA A 1 85 ? -22.280 26.903 37.598 1.00 53.88 85 ALA A O 1
ATOM 652 N N . GLN A 1 86 ? -20.303 27.979 37.660 1.00 48.16 86 GLN A N 1
ATOM 653 C CA . GLN A 1 86 ? -20.106 28.237 39.095 1.00 48.16 86 GLN A CA 1
ATOM 654 C C . GLN A 1 86 ? -18.605 28.430 39.323 1.00 48.16 86 GLN A C 1
ATOM 656 O O . GLN A 1 86 ? -17.803 27.684 38.783 1.00 48.16 86 GLN A O 1
ATOM 661 N N . ALA A 1 87 ? -18.121 29.335 40.152 1.00 49.88 87 ALA A N 1
ATOM 662 C CA . ALA A 1 87 ? -18.640 30.563 40.724 1.00 49.88 87 ALA A CA 1
ATOM 663 C C . ALA A 1 87 ? -17.395 31.271 41.263 1.00 49.88 87 ALA A C 1
ATOM 665 O O . ALA A 1 87 ? -16.446 30.636 41.718 1.00 49.88 87 ALA A O 1
ATOM 666 N N . THR A 1 88 ? -17.398 32.591 41.197 1.00 55.41 88 THR A N 1
ATOM 667 C CA . THR A 1 88 ? -16.431 33.437 41.881 1.00 55.41 88 THR A CA 1
ATOM 668 C C . THR A 1 88 ? -16.557 33.250 43.393 1.00 55.41 88 THR A C 1
ATOM 670 O O . THR A 1 88 ? -17.618 33.529 43.952 1.00 55.41 88 THR A O 1
ATOM 673 N N . ASN A 1 89 ? -15.480 32.888 44.080 1.00 55.97 89 ASN A N 1
ATOM 674 C CA . ASN A 1 89 ? -15.326 33.202 45.496 1.00 55.97 89 ASN A CA 1
ATOM 675 C C . ASN A 1 89 ? -13.887 33.633 45.803 1.00 55.97 89 ASN A C 1
ATOM 677 O O . ASN A 1 89 ? -12.969 32.846 45.997 1.00 55.97 89 ASN A O 1
ATOM 681 N N . SER A 1 90 ? -13.762 34.957 45.811 1.00 51.50 90 SER A N 1
ATOM 682 C CA . SER A 1 90 ? -12.756 35.787 46.464 1.00 51.50 90 SER A CA 1
ATOM 683 C C . SER A 1 90 ? -12.489 35.382 47.917 1.00 51.50 90 SER A C 1
ATOM 685 O O . SER A 1 90 ? -13.444 35.358 48.686 1.00 51.50 90 SER A O 1
ATOM 687 N N . SER A 1 91 ? -11.210 35.211 48.280 1.00 52.34 91 SER A N 1
ATOM 688 C CA . SER A 1 91 ? -10.526 35.776 49.468 1.00 52.34 91 SER A CA 1
ATOM 689 C C . SER A 1 91 ? -9.255 34.967 49.766 1.00 52.34 91 SER A C 1
ATOM 691 O O . SER A 1 91 ? -9.359 33.782 50.055 1.00 52.34 91 SER A O 1
ATOM 693 N N . ASP A 1 92 ? -8.063 35.563 49.687 1.00 53.88 92 ASP A N 1
ATOM 694 C CA . ASP A 1 92 ? -7.349 36.003 50.895 1.00 53.88 92 ASP A CA 1
ATOM 695 C C . ASP A 1 92 ? -5.986 36.621 50.546 1.00 53.88 92 ASP A C 1
ATOM 697 O O . ASP A 1 92 ? -5.131 36.028 49.887 1.00 53.88 92 ASP A O 1
ATOM 701 N N . LEU A 1 93 ? -5.817 37.860 50.994 1.00 57.97 93 LEU A N 1
ATOM 702 C CA . LEU A 1 93 ? -4.580 38.619 51.010 1.00 57.97 93 LEU A CA 1
ATOM 703 C C . LEU A 1 93 ? -3.901 38.283 52.339 1.00 57.97 93 LEU A C 1
ATOM 705 O O . LEU A 1 93 ? -4.268 38.848 53.371 1.00 57.97 93 LEU A O 1
ATOM 709 N N . HIS A 1 94 ? -2.871 37.435 52.335 1.00 53.91 94 HIS A N 1
ATOM 710 C CA . HIS A 1 94 ? -1.962 37.424 53.474 1.00 53.91 94 HIS A CA 1
ATOM 711 C C . HIS A 1 94 ? -0.491 37.255 53.113 1.00 53.91 94 HIS A C 1
ATOM 713 O O . HIS A 1 94 ? -0.073 36.367 52.378 1.00 53.91 94 HIS A O 1
ATOM 719 N N . ALA A 1 95 ? 0.262 38.208 53.653 1.00 50.19 95 ALA A N 1
ATOM 720 C CA . ALA A 1 95 ? 1.693 38.384 53.592 1.00 50.19 95 ALA A CA 1
ATOM 721 C C . ALA A 1 95 ? 2.473 37.153 54.081 1.00 50.19 95 ALA A C 1
ATOM 72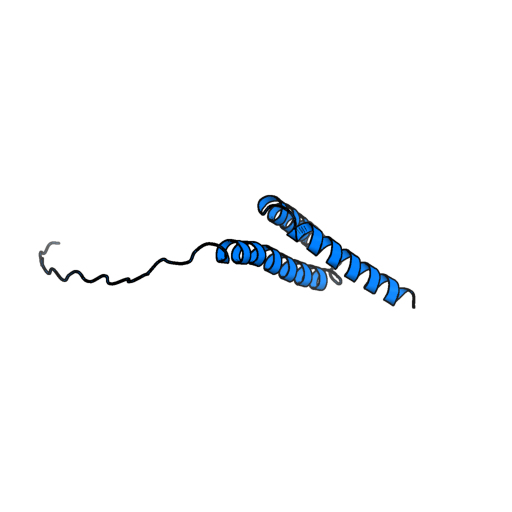3 O O . ALA A 1 95 ? 1.995 36.427 54.954 1.00 50.19 95 ALA A O 1
ATOM 724 N N . ARG A 1 96 ? 3.727 37.032 53.618 1.00 48.19 96 ARG A N 1
ATOM 725 C CA . ARG A 1 96 ? 4.967 37.048 54.434 1.00 48.19 96 ARG A CA 1
ATOM 726 C C . ARG A 1 96 ? 6.116 36.333 53.706 1.00 48.19 96 ARG A C 1
ATOM 728 O O . ARG A 1 96 ? 6.107 35.109 53.638 1.00 48.19 96 ARG A O 1
ATOM 735 N N . LEU A 1 97 ? 7.102 37.108 53.243 1.00 50.62 97 LEU A N 1
ATOM 736 C CA . LEU A 1 97 ? 8.536 37.083 53.614 1.00 50.62 97 LEU A CA 1
ATOM 737 C C . LEU A 1 97 ? 9.368 37.810 52.555 1.00 50.62 97 LEU A C 1
ATOM 739 O O . LEU A 1 97 ? 9.316 37.399 51.378 1.00 50.62 97 LEU A O 1
#

pLDDT: mean 76.42, std 18.39, range [41.25, 95.94]

Solvent-accessible surface area (backbone atoms only — not comparable to full-atom values): 6200 Å² total; per-residue (Å²): 114,68,71,59,50,54,52,53,51,51,54,51,50,55,51,52,50,51,60,53,45,65,72,42,57,70,69,54,33,51,51,52,50,51,52,53,51,50,53,56,68,70,52,83,55,73,83,56,38,64,60,52,51,56,50,50,52,54,47,54,52,52,60,60,43,58,62,53,61,61,53,69,76,66,74,88,84,81,89,81,80,82,78,86,85,83,76,93,79,90,85,84,93,76,89,89,135

Mean predicted aligned error: 14.44 Å